Protein AF-A0A2N2JF03-F1 (afdb_monomer)

Sequence (139 aa):
ANGDCADGVCDSATKACVGCLGDTDCADGVCDSATKTCVGCLGDTDCADGVCDSATKTCVGCLGNGDCADGVCDAGTCVECRVGGDCASGVCDGNVCVAKPKEKSGCSGSGSGEAPIALSLLVVCLMLVRRRIAALHEG

Solvent-accessible surface area (backbone atoms only — not comparable to full-atom values): 8326 Å² total; per-residue (Å²): 104,46,88,75,29,95,63,50,31,50,39,81,89,80,74,41,65,34,45,22,90,42,42,89,61,30,93,62,50,30,39,41,79,88,78,24,33,57,32,44,23,90,41,41,87,59,26,96,62,50,31,40,38,80,90,79,26,34,58,28,45,19,92,40,43,86,59,26,96,61,50,32,46,52,98,38,33,59,28,48,17,90,41,44,82,61,31,96,60,45,36,46,54,95,42,34,61,37,73,66,75,92,67,86,84,84,79,92,79,78,89,73,85,83,88,82,73,80,63,54,63,59,53,53,51,52,54,54,53,53,58,57,58,62,73,69,72,82,119

Secondary structure (DSSP, 8-state):
-GGG-SSSEEETTTTEEES-SSGGG-SSSEEETTTTEEES-SSGGG-SSSEEETTTTEEES-SSGGG-SSSEEETTEEES-SSTTTSSSSEEETTEEEPPP---S------------TTHHHHHHHHHHHHHHHTTS--

Foldseek 3Di:
DQVVDPAAGQDPVVRDHANACWQVRDPAATAPNVRRHHANYCFQVRDPAATADNVRRHHFNYPFQVSDPEDTDDPRHHANYDAQVSDPAATDDPRHRDHDPPDDDDDPDPDDDDDDPVVVVVVVVVVVVVVVVVVVPPD

Mean predicted aligned error: 13.65 Å

Radius of gyration: 30.85 Å; Cα contacts (8 Å, |Δi|>4): 217; chains: 1; bounding box: 46×50×97 Å

pLDDT: mean 83.78, std 16.39, range [48.25, 98.06]

Structure (mmCIF, N/CA/C/O backbone):
data_AF-A0A2N2JF03-F1
#
_entry.id   AF-A0A2N2JF03-F1
#
loop_
_atom_site.group_PDB
_atom_site.id
_atom_site.type_symbol
_atom_site.label_atom_id
_atom_site.label_alt_id
_atom_site.label_comp_id
_atom_site.label_asym_id
_atom_site.label_entity_id
_atom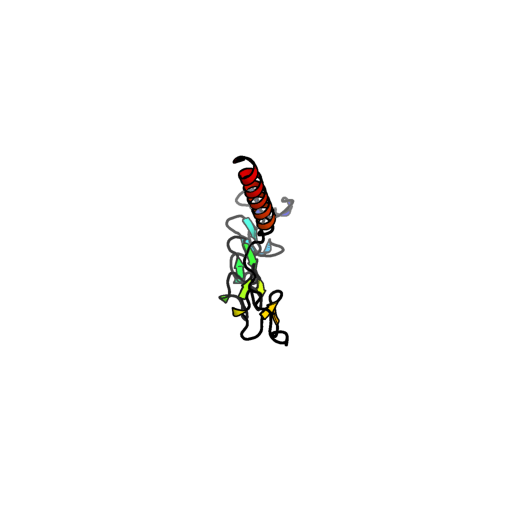_site.label_seq_id
_atom_site.pdbx_PDB_ins_code
_atom_site.Cartn_x
_atom_site.Cartn_y
_atom_site.Cartn_z
_atom_site.occupancy
_atom_site.B_iso_or_equiv
_atom_site.auth_seq_id
_atom_site.auth_comp_id
_atom_site.auth_asym_id
_atom_site.auth_atom_id
_atom_site.pdbx_PDB_model_num
ATOM 1 N N . ALA A 1 1 ? -19.851 -5.230 27.906 1.00 66.12 1 ALA A N 1
ATOM 2 C CA . ALA A 1 1 ? -18.705 -6.132 27.659 1.00 66.12 1 ALA A CA 1
ATOM 3 C C . ALA A 1 1 ? -18.413 -6.133 26.162 1.00 66.12 1 ALA A C 1
ATOM 5 O O . ALA A 1 1 ? -19.281 -5.722 25.406 1.00 66.12 1 ALA A O 1
ATOM 6 N N . ASN A 1 2 ? -17.234 -6.573 25.709 1.00 72.06 2 ASN A N 1
ATOM 7 C CA . ASN A 1 2 ? -16.903 -6.542 24.271 1.00 72.06 2 ASN A CA 1
ATOM 8 C C . ASN A 1 2 ? -17.899 -7.340 23.411 1.00 72.06 2 ASN A C 1
ATOM 10 O O . ASN A 1 2 ? -18.187 -6.933 22.298 1.00 72.06 2 ASN A O 1
ATOM 14 N N . GLY A 1 3 ? -18.504 -8.401 23.962 1.00 75.62 3 GLY A N 1
ATOM 15 C CA . GLY A 1 3 ? -19.538 -9.191 23.280 1.00 75.62 3 GLY A CA 1
ATOM 16 C C . GLY A 1 3 ? -20.872 -8.474 23.029 1.00 75.62 3 GLY A C 1
ATOM 17 O O . GLY A 1 3 ? -21.741 -9.057 22.391 1.00 75.62 3 GLY A O 1
ATOM 18 N N . ASP A 1 4 ? -21.042 -7.239 23.512 1.00 84.25 4 ASP A N 1
ATOM 19 C CA . ASP A 1 4 ? -22.218 -6.411 23.213 1.00 84.25 4 ASP A CA 1
ATOM 20 C C . ASP A 1 4 ? -22.027 -5.575 21.931 1.00 84.25 4 ASP A C 1
ATOM 22 O O . ASP A 1 4 ? -22.984 -4.989 21.424 1.00 84.25 4 ASP A O 1
ATOM 26 N N . CYS A 1 5 ? -20.800 -5.510 21.403 1.00 87.44 5 CYS A N 1
ATOM 27 C CA . CYS A 1 5 ? -20.481 -4.844 20.147 1.00 87.44 5 CYS A CA 1
ATOM 28 C C . 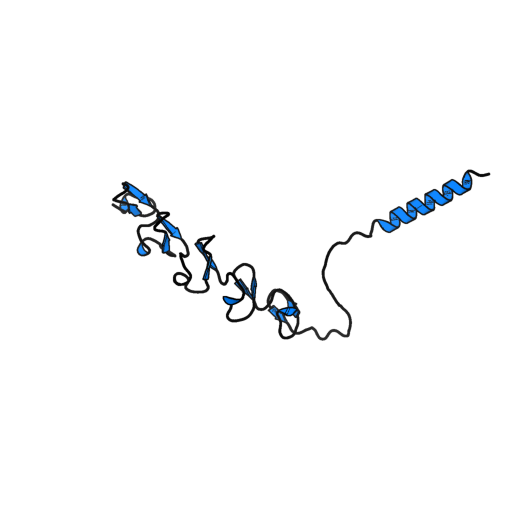CYS A 1 5 ? -20.522 -5.867 19.008 1.00 87.44 5 CYS A C 1
ATOM 30 O O . CYS A 1 5 ? -19.832 -6.881 19.066 1.00 87.44 5 CYS A O 1
ATOM 32 N N . ALA A 1 6 ? -21.341 -5.604 17.983 1.00 85.06 6 ALA A N 1
ATOM 33 C CA . ALA A 1 6 ? -21.423 -6.466 16.801 1.00 85.06 6 ALA A CA 1
ATOM 34 C C . ALA A 1 6 ? -20.090 -6.504 16.037 1.00 85.06 6 ALA A C 1
AT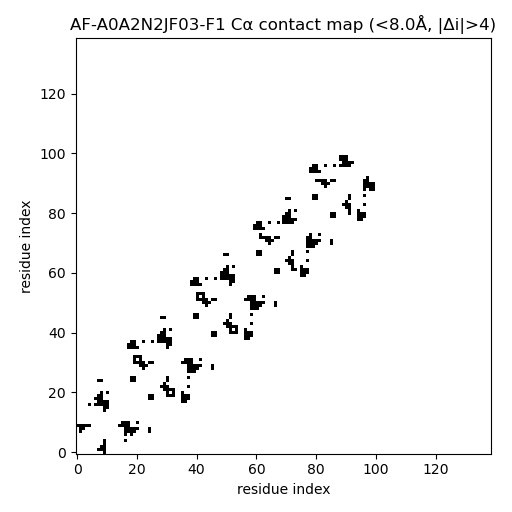OM 36 O O . ALA A 1 6 ? -19.680 -7.572 15.599 1.00 85.06 6 ALA A O 1
ATOM 37 N N . ASP A 1 7 ? -19.414 -5.352 15.972 1.00 82.31 7 ASP A N 1
ATOM 38 C CA . ASP A 1 7 ? -18.059 -5.183 15.458 1.00 82.31 7 ASP A CA 1
ATOM 39 C C . ASP A 1 7 ? -17.244 -4.329 16.446 1.00 82.31 7 ASP A C 1
ATOM 41 O O . ASP A 1 7 ? -17.755 -3.352 17.009 1.00 82.31 7 ASP A O 1
ATOM 45 N N . GLY A 1 8 ? -15.975 -4.693 16.649 1.00 88.00 8 GLY A N 1
ATOM 46 C CA . GLY A 1 8 ? -15.030 -3.947 17.483 1.00 88.00 8 GLY A CA 1
ATOM 47 C C . GLY A 1 8 ? -15.113 -4.232 18.989 1.00 88.00 8 GLY A C 1
ATOM 48 O O . GLY A 1 8 ? -15.439 -5.334 19.431 1.00 88.00 8 GLY A O 1
ATOM 49 N N . VAL A 1 9 ? -14.757 -3.226 19.790 1.00 93.69 9 VAL A N 1
ATOM 50 C CA . VAL A 1 9 ? -14.500 -3.331 21.233 1.00 93.69 9 VAL A CA 1
ATOM 51 C C . VAL A 1 9 ? -15.319 -2.304 22.010 1.00 93.69 9 VAL A C 1
ATOM 53 O O . VAL A 1 9 ? -15.529 -1.176 21.566 1.00 93.69 9 VAL A O 1
ATOM 56 N N . CYS A 1 10 ? -15.788 -2.687 23.201 1.00 94.69 10 CYS A N 1
ATOM 57 C CA . CYS A 1 10 ? -16.572 -1.806 24.061 1.00 94.69 10 CYS A CA 1
ATOM 58 C C . CYS A 1 10 ? -15.653 -0.876 24.867 1.00 94.69 10 CYS A C 1
ATOM 60 O O . CYS A 1 10 ? -14.993 -1.306 25.818 1.00 94.69 10 CYS A O 1
ATOM 62 N N . ASP A 1 11 ? -15.667 0.419 24.552 1.00 94.00 11 ASP A N 1
ATOM 63 C CA . ASP A 1 11 ? -15.032 1.443 25.375 1.00 94.00 11 ASP A CA 1
ATOM 64 C C . ASP A 1 11 ? -15.886 1.712 26.620 1.00 94.00 11 ASP A C 1
ATOM 66 O O . ASP A 1 11 ? -16.947 2.343 26.591 1.00 94.00 11 ASP A O 1
ATOM 70 N N . SER A 1 12 ? -15.402 1.234 27.763 1.00 90.69 12 SER A N 1
ATOM 71 C CA . SER A 1 12 ? -16.105 1.373 29.036 1.00 90.69 12 SER A CA 1
ATOM 72 C C . SER A 1 12 ? -16.144 2.807 29.573 1.00 90.69 12 SER A C 1
ATOM 74 O O . SER A 1 12 ? -17.003 3.083 30.420 1.00 90.69 12 SER A O 1
ATOM 76 N N . ALA A 1 13 ? -15.259 3.696 29.113 1.00 90.69 13 ALA A N 1
ATOM 77 C CA . ALA A 1 13 ? -15.214 5.096 29.527 1.00 90.69 13 ALA A CA 1
ATOM 78 C C . ALA A 1 13 ? -16.252 5.933 28.772 1.00 90.69 13 ALA A C 1
ATOM 80 O O . ALA A 1 13 ? -16.975 6.714 29.389 1.00 90.69 13 ALA A O 1
ATOM 81 N N . THR A 1 14 ? -16.368 5.729 27.459 1.00 91.31 14 THR A N 1
ATOM 82 C CA . THR A 1 14 ? -17.308 6.471 26.600 1.00 91.31 14 THR A CA 1
ATOM 83 C C . THR A 1 14 ? -18.654 5.768 26.415 1.00 91.31 14 THR A C 1
ATOM 85 O O . THR A 1 14 ? -19.606 6.391 25.949 1.00 91.31 14 THR A O 1
ATOM 88 N N . LYS A 1 15 ? -18.762 4.495 26.827 1.00 91.00 15 LYS A N 1
ATOM 89 C CA . LYS A 1 15 ? -19.937 3.625 26.626 1.00 91.00 15 LYS A CA 1
ATOM 90 C C . LYS A 1 15 ? -20.300 3.447 25.147 1.00 91.00 15 LYS A C 1
ATOM 92 O O . LYS A 1 15 ? -21.474 3.299 24.818 1.00 91.00 15 LYS A O 1
ATOM 97 N N . ALA A 1 16 ? -19.296 3.442 24.275 1.00 91.94 16 ALA A N 1
ATOM 98 C CA . ALA A 1 16 ? -19.451 3.268 22.836 1.00 91.94 16 ALA A CA 1
ATOM 99 C C . ALA A 1 16 ? -18.677 2.040 22.334 1.00 91.94 16 ALA A C 1
ATOM 101 O O . ALA A 1 16 ? -17.704 1.610 22.954 1.00 91.94 16 ALA A O 1
ATOM 102 N N . CYS A 1 17 ? -19.111 1.482 21.205 1.00 94.81 17 CYS A N 1
ATOM 103 C CA . CYS A 1 17 ? -18.330 0.497 20.462 1.00 94.81 17 CYS A CA 1
ATOM 104 C C . CYS A 1 17 ? -17.371 1.234 19.528 1.00 94.81 17 CYS A C 1
ATOM 106 O O . CYS A 1 17 ? -17.790 2.124 18.787 1.00 94.81 17 CYS A O 1
ATOM 108 N N . VAL A 1 18 ? -16.096 0.873 19.586 1.00 95.25 18 VAL A N 1
ATOM 109 C CA . VAL A 1 18 ? -15.024 1.453 18.773 1.00 95.25 18 VAL A CA 1
ATOM 110 C C . VAL A 1 18 ? -14.277 0.352 18.032 1.00 95.25 18 VAL A C 1
ATOM 112 O O . VAL A 1 18 ? -14.407 -0.817 18.383 1.00 95.25 18 VAL A O 1
ATOM 115 N N . GLY A 1 19 ? -13.481 0.703 17.023 1.00 94.31 19 GLY A N 1
ATOM 116 C CA . GLY A 1 19 ? -12.709 -0.287 16.269 1.00 94.31 19 GLY A CA 1
ATOM 117 C C . GLY A 1 19 ? -11.654 -0.983 17.128 1.00 94.31 19 GLY A C 1
ATOM 118 O O . GLY A 1 19 ? -11.480 -2.190 17.015 1.00 94.31 19 GLY A O 1
ATOM 119 N N . CYS A 1 20 ? -10.995 -0.237 18.016 1.00 96.94 20 CYS A N 1
ATOM 120 C CA . CYS A 1 20 ? -9.956 -0.760 18.899 1.00 96.94 20 CYS A CA 1
ATOM 121 C C . CYS A 1 20 ? -9.720 0.144 20.119 1.00 96.94 20 CYS A C 1
ATOM 123 O O . CYS A 1 20 ? -10.015 1.345 20.107 1.00 96.94 20 CYS A O 1
ATOM 125 N N . LEU A 1 21 ? -9.150 -0.436 21.174 1.00 95.81 21 LEU A N 1
ATOM 126 C CA . LEU A 1 21 ? -8.600 0.265 22.336 1.00 95.81 21 LEU A CA 1
ATOM 127 C C . LEU A 1 21 ? -7.086 0.058 22.478 1.00 95.81 21 LEU A C 1
ATOM 129 O O . LEU A 1 21 ? -6.430 0.890 23.109 1.00 95.81 21 LEU A O 1
ATOM 133 N N . GLY A 1 22 ? -6.544 -0.997 21.870 1.00 96.00 22 GLY A N 1
ATOM 134 C CA . GLY A 1 22 ? -5.118 -1.237 21.670 1.00 96.00 22 GLY A CA 1
ATOM 135 C C . GLY A 1 22 ? -4.862 -2.169 20.483 1.00 96.00 22 GLY A C 1
ATOM 136 O O . GLY A 1 22 ? -5.795 -2.720 19.904 1.00 96.00 22 GLY A O 1
ATOM 137 N N . ASP A 1 23 ? -3.592 -2.349 20.118 1.00 95.38 23 ASP A N 1
ATOM 138 C CA . ASP A 1 23 ? -3.197 -3.061 18.889 1.00 95.38 23 ASP A CA 1
ATOM 139 C C . ASP A 1 23 ? -3.673 -4.518 18.854 1.00 95.38 23 ASP A C 1
ATOM 141 O O . ASP A 1 23 ? -4.007 -5.039 17.799 1.00 95.38 23 ASP A O 1
ATOM 145 N N . THR A 1 24 ? -3.798 -5.166 20.016 1.00 94.50 24 THR A N 1
ATOM 146 C CA . THR A 1 24 ? -4.296 -6.547 20.128 1.00 94.50 24 THR A CA 1
ATOM 147 C C . THR A 1 24 ? -5.761 -6.714 19.725 1.00 94.50 24 THR A C 1
ATOM 149 O O . THR A 1 24 ? -6.218 -7.844 19.570 1.00 94.50 24 THR A O 1
ATOM 152 N N . ASP A 1 25 ? -6.509 -5.615 19.616 1.00 94.88 25 ASP A N 1
ATOM 153 C CA . ASP A 1 25 ? -7.896 -5.627 19.148 1.00 94.88 25 ASP A CA 1
ATOM 154 C C . ASP A 1 25 ? -7.980 -5.666 17.611 1.00 94.88 25 ASP A C 1
ATOM 156 O O . ASP A 1 25 ? -9.033 -5.978 17.056 1.00 94.88 25 ASP A O 1
ATOM 160 N N . CYS A 1 26 ? -6.880 -5.354 16.922 1.00 94.50 26 CYS A N 1
ATOM 161 C CA . CYS A 1 26 ? -6.795 -5.334 15.471 1.00 94.50 26 CYS A CA 1
ATOM 162 C C . CYS A 1 26 ? -6.342 -6.699 14.944 1.00 94.50 26 CYS A C 1
ATOM 164 O O . CYS A 1 26 ? -5.341 -7.252 15.394 1.00 94.50 26 CYS A O 1
ATOM 166 N N . ALA A 1 27 ? -7.082 -7.249 13.976 1.00 92.06 27 ALA A N 1
ATOM 167 C CA . ALA A 1 27 ? -6.682 -8.485 13.300 1.00 92.06 27 ALA A CA 1
ATOM 168 C C . ALA A 1 27 ? -5.400 -8.283 12.476 1.00 92.06 27 ALA A C 1
ATOM 170 O O . ALA A 1 27 ? -4.534 -9.152 12.476 1.00 92.06 27 ALA A O 1
ATOM 171 N N . ASP A 1 28 ? -5.293 -7.114 11.840 1.00 90.62 28 ASP A N 1
ATOM 172 C CA . ASP A 1 28 ? -4.135 -6.651 11.086 1.00 90.62 28 ASP A CA 1
ATOM 173 C C . ASP A 1 28 ? -3.851 -5.182 11.440 1.00 90.62 28 ASP A C 1
ATOM 175 O O . ASP A 1 28 ? -4.781 -4.393 11.647 1.00 90.62 28 ASP A O 1
ATOM 179 N N . GLY A 1 29 ? -2.568 -4.813 11.469 1.00 93.94 29 GLY A N 1
ATOM 180 C CA . GLY A 1 29 ? -2.120 -3.445 11.730 1.00 93.94 29 GLY A CA 1
ATOM 181 C C . GLY A 1 29 ? -2.114 -3.057 13.212 1.00 93.94 29 GLY A C 1
ATOM 182 O O . GLY A 1 29 ? -1.875 -3.887 14.088 1.00 93.94 29 GLY A O 1
ATOM 183 N N . VAL A 1 30 ? -2.341 -1.771 13.481 1.00 97.19 30 VAL A N 1
ATOM 184 C CA . VAL A 1 30 ? -2.225 -1.146 14.809 1.00 97.19 30 VAL A CA 1
ATOM 185 C C . VAL A 1 30 ? -3.430 -0.264 15.122 1.00 97.19 30 VAL A C 1
ATOM 187 O O . VAL A 1 30 ? -4.142 0.205 14.230 1.00 97.19 30 VAL A O 1
ATOM 190 N N . CYS A 1 31 ? -3.665 -0.017 16.406 1.00 97.75 31 CYS A N 1
ATOM 191 C CA . CYS A 1 31 ? -4.766 0.808 16.863 1.00 97.75 31 CYS A CA 1
ATOM 192 C C . CYS A 1 31 ? -4.384 2.291 16.897 1.00 97.75 31 CYS A C 1
ATOM 194 O O . CYS A 1 31 ? -3.592 2.737 17.732 1.00 97.75 31 CYS A O 1
ATOM 196 N N . ASP A 1 32 ? -5.029 3.104 16.062 1.00 97.25 32 ASP A N 1
ATOM 197 C CA . ASP A 1 32 ? -4.948 4.555 16.186 1.00 97.25 32 ASP A CA 1
ATOM 198 C C . ASP A 1 32 ? -5.750 5.011 17.408 1.00 97.25 32 ASP A C 1
ATOM 200 O O . ASP A 1 32 ? -6.975 5.133 17.388 1.00 97.25 32 ASP A O 1
ATOM 204 N N . SER A 1 33 ? -5.038 5.299 18.495 1.00 94.19 33 SER A N 1
ATOM 205 C CA . SER A 1 33 ? -5.645 5.729 19.756 1.00 94.19 33 SER A CA 1
ATOM 206 C C . SER A 1 33 ? -6.440 7.041 19.669 1.00 94.19 33 SER A C 1
ATOM 208 O O . SER A 1 33 ? -7.312 7.254 20.521 1.00 94.19 33 SER A O 1
ATOM 210 N N . ALA A 1 34 ? -6.170 7.896 18.674 1.00 94.19 34 ALA A N 1
ATOM 211 C CA . ALA A 1 34 ? -6.857 9.171 18.487 1.00 94.19 34 ALA A CA 1
ATOM 212 C C . ALA A 1 34 ? -8.207 8.988 17.787 1.00 94.19 34 ALA A C 1
ATOM 214 O O . ALA A 1 34 ? -9.188 9.626 18.168 1.00 94.19 34 ALA A O 1
ATOM 215 N N . THR A 1 35 ? -8.267 8.104 16.790 1.00 94.88 35 THR A N 1
ATOM 216 C CA . THR A 1 35 ? -9.496 7.825 16.025 1.00 94.88 35 THR A CA 1
ATOM 217 C C . THR A 1 35 ? -10.256 6.598 16.529 1.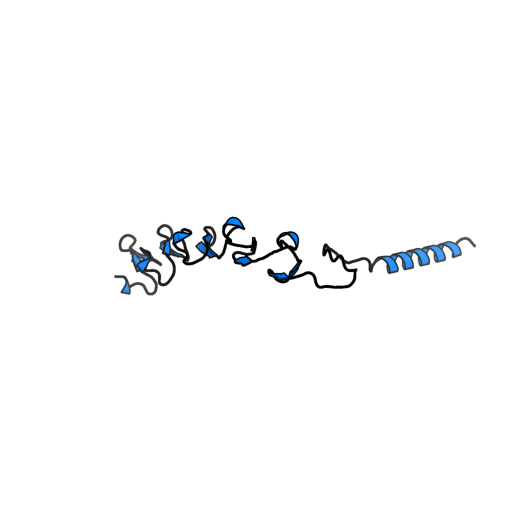00 94.88 35 THR A C 1
ATOM 219 O O . THR A 1 35 ? -11.423 6.424 16.184 1.00 94.88 35 THR A O 1
ATOM 222 N N . LYS A 1 36 ? -9.625 5.776 17.378 1.00 95.38 36 LYS A N 1
ATOM 223 C CA . LYS A 1 36 ? -10.125 4.488 17.884 1.00 95.38 36 LYS A CA 1
ATOM 224 C C . LYS A 1 36 ? -10.447 3.495 16.764 1.00 95.38 36 LYS A C 1
ATOM 226 O O . LYS A 1 36 ? -11.437 2.763 16.836 1.00 95.38 36 LYS A O 1
ATOM 231 N N . THR A 1 37 ? -9.616 3.484 15.723 1.00 95.56 37 THR A N 1
ATOM 232 C CA . THR A 1 37 ? -9.756 2.596 14.562 1.00 95.56 37 THR A CA 1
ATOM 233 C C . THR A 1 37 ? -8.462 1.845 14.278 1.00 95.56 37 THR A C 1
ATOM 235 O O . THR A 1 37 ? -7.374 2.352 14.546 1.00 95.56 37 THR A O 1
ATOM 238 N N . CYS A 1 38 ? -8.588 0.628 13.751 1.00 96.62 38 CYS A N 1
ATOM 239 C CA . CYS A 1 38 ? -7.445 -0.137 13.270 1.00 96.62 38 CYS A CA 1
ATOM 240 C C . CYS A 1 38 ? -6.981 0.427 11.930 1.00 96.62 38 CYS A C 1
ATOM 242 O O . CYS A 1 38 ? -7.785 0.604 11.013 1.00 96.62 38 CYS A O 1
ATOM 244 N N . VAL A 1 39 ? -5.687 0.693 11.828 1.00 97.44 39 VAL A N 1
ATOM 245 C CA . VAL A 1 39 ? -5.028 1.193 10.623 1.00 97.44 39 VAL A CA 1
ATOM 246 C C . VAL A 1 39 ? -3.831 0.312 10.288 1.00 97.44 39 VAL A C 1
ATOM 248 O O . VAL A 1 39 ? -3.349 -0.423 11.144 1.00 97.44 39 VAL A O 1
ATOM 251 N N . GLY A 1 40 ? -3.329 0.383 9.055 1.00 96.50 40 GLY A N 1
ATOM 252 C CA . GLY A 1 40 ? -2.193 -0.444 8.641 1.00 96.50 40 GLY A CA 1
ATOM 253 C C . GLY A 1 40 ? -0.909 -0.114 9.403 1.00 96.50 40 GLY A C 1
ATOM 254 O O . GLY A 1 40 ? -0.155 -1.019 9.737 1.00 96.50 40 GLY A O 1
ATOM 255 N N . CYS A 1 41 ? -0.679 1.167 9.699 1.00 98.06 41 CYS A N 1
ATOM 256 C CA . CYS A 1 41 ? 0.492 1.638 10.434 1.00 98.06 41 CYS A CA 1
ATOM 257 C C . CYS A 1 41 ? 0.277 3.041 11.021 1.00 98.06 41 CYS A C 1
ATOM 259 O O . CYS A 1 41 ? -0.534 3.837 10.530 1.00 98.06 41 CYS A O 1
ATOM 261 N N . LEU A 1 42 ? 1.048 3.370 12.055 1.00 97.38 42 LEU A N 1
ATOM 262 C CA . LEU A 1 42 ? 1.205 4.717 12.607 1.00 97.38 42 LEU A CA 1
ATOM 263 C C . LEU A 1 42 ? 2.641 5.237 12.457 1.00 97.38 42 LEU A C 1
ATOM 265 O O . LEU A 1 42 ? 2.837 6.456 12.458 1.00 97.38 42 LEU A O 1
ATOM 269 N N . GLY A 1 43 ? 3.609 4.339 12.278 1.00 96.94 43 GLY A N 1
ATOM 270 C CA . GLY A 1 43 ? 4.983 4.624 11.885 1.00 96.94 43 GLY A CA 1
ATOM 271 C C . GLY A 1 43 ? 5.636 3.435 11.176 1.00 96.94 43 GLY A C 1
ATOM 272 O O . GLY A 1 43 ? 5.067 2.350 11.095 1.00 96.94 43 GLY A O 1
ATOM 273 N N . ASP A 1 44 ? 6.846 3.644 10.656 1.00 96.31 44 ASP A N 1
ATOM 274 C CA . ASP A 1 44 ? 7.539 2.658 9.808 1.00 96.31 44 ASP A CA 1
ATOM 275 C C . ASP A 1 44 ? 7.805 1.328 10.526 1.00 96.31 44 ASP A C 1
ATOM 277 O O . ASP A 1 44 ? 7.820 0.277 9.899 1.00 96.31 44 ASP A O 1
ATOM 281 N N . THR A 1 45 ? 7.958 1.353 11.853 1.00 95.69 45 THR A N 1
ATOM 282 C CA . THR A 1 45 ? 8.174 0.148 12.672 1.00 95.69 45 THR A CA 1
ATOM 283 C C . THR A 1 45 ? 6.977 -0.795 12.716 1.00 95.69 45 THR A C 1
ATOM 285 O O . THR A 1 45 ? 7.138 -1.945 13.115 1.00 95.69 45 THR A O 1
ATOM 288 N N . ASP A 1 46 ? 5.790 -0.313 12.347 1.00 96.25 46 ASP A N 1
ATOM 289 C CA . ASP A 1 46 ? 4.576 -1.128 12.286 1.00 96.25 46 ASP A CA 1
ATOM 290 C C . ASP A 1 46 ? 4.515 -1.939 10.981 1.00 96.25 46 ASP A C 1
ATOM 292 O O . ASP A 1 46 ? 3.755 -2.901 10.873 1.00 96.25 46 ASP A O 1
ATOM 296 N N . CYS A 1 47 ? 5.328 -1.569 9.988 1.00 95.75 47 CYS A N 1
ATOM 297 C CA . CYS A 1 47 ? 5.408 -2.242 8.704 1.00 95.75 47 CYS A CA 1
ATOM 298 C C . CYS A 1 47 ? 6.463 -3.350 8.748 1.00 95.75 47 CYS A C 1
ATOM 300 O O . CYS A 1 47 ? 7.625 -3.112 9.066 1.00 95.75 47 CYS A O 1
ATOM 302 N N . ALA A 1 48 ? 6.061 -4.576 8.397 1.00 92.56 48 ALA A N 1
ATOM 303 C CA . ALA A 1 48 ? 6.996 -5.697 8.280 1.00 92.56 48 ALA A CA 1
ATOM 304 C C . ALA A 1 48 ? 8.031 -5.456 7.169 1.00 92.56 48 ALA A C 1
ATOM 306 O O . ALA A 1 48 ? 9.206 -5.763 7.349 1.00 92.56 48 ALA A O 1
ATOM 307 N N . ASP A 1 49 ? 7.577 -4.864 6.062 1.00 90.19 49 ASP A N 1
ATOM 308 C CA . ASP A 1 49 ? 8.388 -4.428 4.933 1.00 90.19 49 ASP A CA 1
ATOM 309 C C . ASP A 1 49 ? 7.946 -3.019 4.506 1.00 90.19 49 ASP A C 1
ATOM 311 O O . ASP A 1 49 ? 6.750 -2.710 4.495 1.00 90.19 49 ASP A O 1
ATOM 315 N N . GLY A 1 50 ? 8.909 -2.182 4.115 1.00 93.88 50 GLY A N 1
ATOM 316 C CA . GLY A 1 50 ? 8.656 -0.831 3.611 1.00 93.88 50 GLY A CA 1
ATOM 317 C C . GLY A 1 50 ? 8.520 0.235 4.702 1.00 93.88 50 GLY A C 1
ATOM 318 O O . GLY A 1 50 ? 9.182 0.173 5.736 1.00 93.88 50 GLY A O 1
ATOM 319 N N . VAL A 1 51 ? 7.697 1.248 4.430 1.00 97.25 51 VAL A N 1
ATOM 320 C CA . VAL A 1 51 ? 7.509 2.451 5.256 1.00 97.25 51 VAL A CA 1
ATOM 321 C C . VAL A 1 51 ? 6.028 2.785 5.408 1.00 97.25 51 VAL A C 1
ATOM 323 O O . VAL A 1 51 ? 5.190 2.397 4.589 1.00 97.25 51 VAL A O 1
ATOM 326 N N . CYS A 1 52 ? 5.693 3.527 6.458 1.00 98.06 52 CYS A N 1
ATOM 327 C CA . CYS A 1 52 ? 4.328 3.932 6.732 1.00 98.06 52 CYS A CA 1
ATOM 328 C C . CYS A 1 52 ? 3.980 5.236 6.014 1.00 98.06 52 CYS A C 1
ATOM 330 O O . CYS A 1 52 ? 4.496 6.310 6.335 1.00 98.06 52 CYS A O 1
ATOM 332 N N . ASP A 1 53 ? 3.016 5.184 5.096 1.00 97.75 53 ASP A N 1
ATOM 333 C CA . ASP A 1 53 ? 2.410 6.397 4.562 1.00 97.75 53 ASP A CA 1
ATOM 334 C C . ASP A 1 53 ? 1.480 7.015 5.611 1.00 97.75 53 ASP A C 1
ATOM 336 O O . ASP A 1 53 ? 0.343 6.589 5.813 1.00 97.75 53 ASP A O 1
ATOM 340 N N . SER A 1 54 ? 1.953 8.071 6.269 1.00 95.19 54 SER A N 1
ATOM 341 C CA . SER A 1 54 ? 1.190 8.779 7.302 1.00 95.19 54 SER A CA 1
ATOM 342 C C . SER A 1 54 ? -0.137 9.389 6.823 1.00 95.19 54 SER A C 1
ATOM 344 O O . SER A 1 54 ? -1.022 9.606 7.657 1.00 95.19 54 SER A O 1
ATOM 346 N N . ALA A 1 55 ? -0.290 9.665 5.521 1.00 95.31 55 ALA A N 1
ATOM 347 C CA . ALA A 1 55 ? -1.497 10.261 4.957 1.00 95.31 55 ALA A CA 1
ATOM 348 C C . ALA A 1 55 ? -2.595 9.215 4.742 1.00 95.31 55 ALA A C 1
ATOM 350 O O . ALA A 1 55 ? -3.764 9.484 5.018 1.00 95.31 55 ALA A O 1
ATOM 351 N N . THR A 1 56 ? -2.220 8.024 4.273 1.00 96.12 56 THR A N 1
ATOM 352 C CA . THR A 1 56 ? -3.159 6.918 4.022 1.00 96.12 56 THR A CA 1
ATOM 353 C C . THR A 1 56 ? -3.243 5.924 5.180 1.00 96.12 56 THR A C 1
ATOM 355 O O . THR A 1 56 ? -4.190 5.144 5.232 1.00 96.12 56 THR A O 1
ATOM 358 N N . LYS A 1 57 ? -2.296 5.979 6.126 1.00 96.81 57 LYS A N 1
ATOM 359 C CA . LYS A 1 57 ? -2.129 5.044 7.251 1.00 96.81 57 LYS A CA 1
ATOM 360 C C . LYS A 1 57 ? -1.947 3.596 6.794 1.00 96.81 57 LYS A C 1
ATOM 362 O O . LYS A 1 57 ? -2.483 2.666 7.401 1.00 96.81 57 LYS A O 1
ATOM 367 N N . THR A 1 58 ? -1.206 3.414 5.702 1.00 96.62 58 THR A N 1
ATOM 368 C CA . THR A 1 58 ? -0.916 2.104 5.111 1.00 96.62 58 THR A CA 1
ATOM 369 C C . THR A 1 58 ? 0.578 1.908 4.897 1.00 96.62 58 THR A C 1
ATOM 371 O O . THR A 1 58 ? 1.312 2.867 4.660 1.00 96.62 58 THR A O 1
ATOM 374 N N . CYS A 1 59 ? 1.025 0.657 4.990 1.00 97.19 59 CYS A N 1
ATOM 375 C CA . CYS A 1 59 ? 2.393 0.289 4.655 1.00 97.19 59 CYS A CA 1
ATOM 376 C C . CYS A 1 59 ? 2.561 0.241 3.138 1.00 97.19 59 CYS A C 1
ATOM 378 O O . CYS A 1 59 ? 1.803 -0.437 2.442 1.00 97.19 59 CYS A O 1
ATOM 380 N N . VAL A 1 60 ? 3.569 0.947 2.641 1.00 97.50 60 VAL A N 1
ATOM 381 C CA . VAL A 1 60 ? 3.964 0.977 1.231 1.00 97.50 60 VAL A CA 1
ATOM 382 C C . VAL A 1 60 ? 5.435 0.598 1.115 1.00 97.50 60 VAL A C 1
ATOM 384 O O . VAL A 1 60 ? 6.189 0.723 2.074 1.00 97.50 60 VAL A O 1
ATOM 387 N N . GLY A 1 61 ? 5.877 0.154 -0.060 1.00 96.31 61 GLY A N 1
ATOM 388 C CA . GLY A 1 61 ? 7.277 -0.220 -0.267 1.00 96.31 61 GLY A CA 1
ATOM 389 C C . GLY A 1 61 ? 8.247 0.960 -0.144 1.00 96.31 61 GLY A C 1
ATOM 390 O O . GLY A 1 61 ? 9.390 0.761 0.250 1.00 96.31 61 GLY A O 1
ATOM 391 N N . CYS A 1 62 ? 7.802 2.176 -0.470 1.00 97.69 62 CYS A N 1
ATOM 392 C CA . CYS A 1 62 ? 8.599 3.400 -0.386 1.00 97.69 62 CYS A CA 1
ATOM 393 C C . CYS A 1 62 ? 7.718 4.657 -0.451 1.00 97.69 62 CYS A C 1
ATOM 395 O O . CYS A 1 62 ? 6.624 4.630 -1.013 1.00 97.69 62 CYS A O 1
ATOM 397 N N . LEU A 1 63 ? 8.222 5.782 0.053 1.00 97.31 63 LEU A N 1
ATOM 398 C CA . LEU A 1 63 ? 7.666 7.127 -0.151 1.00 97.31 63 LEU A CA 1
ATOM 399 C C . LEU A 1 63 ? 8.610 8.013 -0.976 1.00 97.31 63 LEU A C 1
ATOM 401 O O . LEU A 1 63 ? 8.186 8.995 -1.589 1.00 97.31 63 LEU A O 1
ATOM 405 N N . GLY A 1 64 ? 9.886 7.646 -1.036 1.00 96.56 64 GLY A N 1
ATOM 406 C CA . GLY A 1 64 ? 10.888 8.231 -1.906 1.00 96.56 64 GLY A CA 1
ATOM 407 C C . GLY A 1 64 ? 12.022 7.256 -2.207 1.00 96.56 64 GLY A C 1
ATOM 408 O O . GLY A 1 64 ? 12.112 6.165 -1.654 1.00 96.56 64 GLY A O 1
ATOM 409 N N . ASN A 1 65 ? 12.923 7.659 -3.104 1.00 95.31 65 ASN A N 1
ATOM 410 C CA . ASN A 1 65 ? 14.007 6.785 -3.569 1.00 95.31 65 ASN A CA 1
ATOM 411 C C . ASN A 1 65 ? 14.953 6.335 -2.443 1.00 95.31 65 ASN A C 1
ATOM 413 O O . ASN A 1 65 ? 15.591 5.303 -2.581 1.00 95.31 65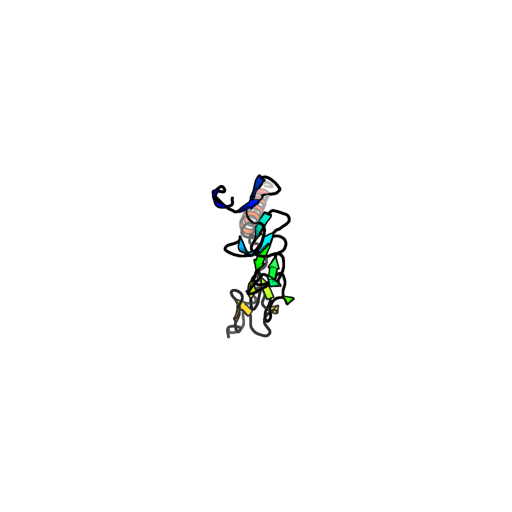 ASN A O 1
ATOM 417 N N . GLY A 1 66 ? 15.058 7.103 -1.352 1.00 94.69 66 GLY A N 1
ATOM 418 C CA . GLY A 1 66 ? 15.903 6.750 -0.207 1.00 94.69 66 GLY A CA 1
ATOM 419 C C . GLY A 1 66 ? 15.393 5.559 0.606 1.00 94.69 66 GLY A C 1
ATOM 420 O O . GLY A 1 66 ? 16.176 4.971 1.344 1.00 94.69 66 GLY A O 1
ATOM 421 N N . ASP A 1 67 ? 14.120 5.194 0.449 1.00 95.81 67 ASP A N 1
ATOM 422 C CA . ASP A 1 67 ? 13.524 4.035 1.122 1.00 95.81 67 ASP A CA 1
ATOM 423 C C . ASP A 1 67 ? 13.837 2.729 0.373 1.00 95.81 67 ASP A C 1
ATOM 425 O O . ASP A 1 67 ? 13.713 1.636 0.921 1.00 95.81 67 ASP A O 1
ATOM 429 N N . CYS A 1 68 ? 14.269 2.835 -0.886 1.00 95.56 68 CYS A N 1
ATOM 430 C CA . CYS A 1 68 ? 14.641 1.699 -1.710 1.00 95.56 68 CYS A CA 1
ATOM 431 C C . CYS A 1 68 ? 16.120 1.364 -1.520 1.00 95.56 68 CYS A C 1
ATOM 433 O O . CYS A 1 68 ? 16.988 2.208 -1.740 1.00 95.56 68 CYS A O 1
ATOM 435 N N . ALA A 1 69 ? 16.412 0.112 -1.155 1.00 92.00 69 ALA A N 1
ATOM 436 C CA . ALA A 1 69 ? 17.790 -0.377 -1.074 1.00 92.00 69 ALA A CA 1
ATOM 437 C C . ALA A 1 69 ? 18.511 -0.264 -2.429 1.00 92.00 69 ALA A C 1
ATOM 439 O O . ALA A 1 69 ? 19.673 0.132 -2.475 1.00 92.00 69 ALA A O 1
ATOM 440 N N . ASP A 1 70 ? 17.782 -0.549 -3.511 1.00 89.50 70 ASP A N 1
ATOM 441 C CA . ASP A 1 70 ? 18.207 -0.376 -4.895 1.00 89.50 70 ASP A CA 1
ATOM 442 C C . ASP A 1 70 ? 17.057 0.217 -5.724 1.00 89.50 70 ASP A C 1
ATOM 444 O O . ASP A 1 70 ? 15.882 -0.076 -5.484 1.00 89.50 70 ASP A O 1
ATOM 448 N N . GLY A 1 71 ? 17.401 1.029 -6.727 1.00 93.19 71 GLY A N 1
ATOM 449 C CA . GLY A 1 71 ? 16.444 1.597 -7.677 1.00 93.19 71 GLY A CA 1
ATOM 450 C C . GLY A 1 71 ? 15.806 2.921 -7.240 1.00 93.19 71 GLY A C 1
ATOM 451 O O . GLY A 1 71 ? 16.429 3.761 -6.590 1.00 93.19 71 GLY A O 1
ATOM 452 N N . VAL A 1 72 ? 14.566 3.140 -7.676 1.00 96.12 72 VAL A N 1
ATOM 453 C CA . VAL A 1 72 ? 13.778 4.357 -7.464 1.00 96.12 72 VAL A CA 1
ATOM 454 C C . VAL A 1 72 ? 12.381 4.011 -6.963 1.00 96.12 72 VAL A C 1
ATOM 456 O O . VAL A 1 72 ? 11.837 2.951 -7.266 1.00 96.12 72 VAL A O 1
ATOM 459 N N . CYS A 1 73 ? 11.779 4.925 -6.210 1.00 97.19 73 CYS A N 1
ATOM 460 C CA . CYS A 1 73 ? 10.408 4.767 -5.763 1.00 97.19 73 CYS A CA 1
ATOM 461 C C . CYS A 1 73 ? 9.439 5.209 -6.862 1.00 97.19 73 CYS A C 1
ATOM 463 O O . CYS A 1 73 ? 9.490 6.355 -7.322 1.00 97.19 73 CYS A O 1
ATOM 465 N N . ASP A 1 74 ? 8.533 4.318 -7.253 1.00 96.50 74 ASP A N 1
ATOM 466 C CA . ASP A 1 74 ? 7.467 4.595 -8.209 1.00 96.50 74 ASP A CA 1
ATOM 467 C C . ASP A 1 74 ? 6.128 4.111 -7.647 1.00 96.50 74 ASP A C 1
ATOM 469 O O . ASP A 1 74 ? 5.947 2.936 -7.337 1.00 96.50 74 ASP A O 1
ATOM 473 N N . ALA A 1 75 ? 5.196 5.049 -7.464 1.00 94.50 75 ALA A N 1
ATOM 474 C CA . ALA A 1 75 ? 3.844 4.785 -6.964 1.00 94.50 75 ALA A CA 1
ATOM 475 C C . ALA A 1 75 ? 3.780 3.889 -5.702 1.00 94.50 75 ALA A C 1
ATOM 477 O O . ALA A 1 75 ? 2.910 3.028 -5.586 1.00 94.50 75 ALA A O 1
ATOM 478 N N . GLY A 1 76 ? 4.696 4.091 -4.749 1.00 95.38 76 GLY A N 1
ATOM 479 C CA . GLY A 1 76 ? 4.723 3.341 -3.490 1.00 95.38 76 GLY A CA 1
ATOM 480 C C . GLY A 1 76 ? 5.439 1.991 -3.561 1.00 95.38 76 GLY A C 1
ATOM 481 O O . GLY A 1 76 ? 5.387 1.230 -2.599 1.00 95.38 76 GLY A O 1
ATOM 482 N N . THR A 1 77 ? 6.094 1.671 -4.680 1.00 95.56 77 THR A N 1
ATOM 483 C CA . THR A 1 77 ? 6.876 0.441 -4.859 1.00 95.56 77 THR A CA 1
ATOM 484 C C . THR A 1 77 ? 8.289 0.767 -5.336 1.00 95.56 77 THR A C 1
ATOM 486 O O . THR A 1 77 ? 8.486 1.643 -6.178 1.00 95.56 77 THR A O 1
ATOM 489 N N . CYS A 1 78 ? 9.282 0.048 -4.815 1.00 96.50 78 CYS A N 1
ATOM 490 C CA . CYS A 1 78 ? 10.651 0.148 -5.305 1.00 96.50 78 CYS A CA 1
ATOM 491 C C . CYS A 1 78 ? 10.796 -0.584 -6.634 1.00 96.50 78 CYS A C 1
ATOM 493 O O . CYS A 1 78 ? 10.472 -1.767 -6.746 1.00 96.50 78 CYS A O 1
ATOM 495 N N . VAL A 1 79 ? 11.297 0.129 -7.633 1.00 96.31 79 VAL A N 1
ATOM 496 C CA . VAL A 1 79 ? 11.524 -0.382 -8.982 1.00 96.31 79 VAL A CA 1
ATOM 497 C C . VAL A 1 79 ? 12.924 -0.037 -9.456 1.00 96.31 79 VAL A C 1
ATOM 499 O O . VAL A 1 79 ? 13.521 0.912 -8.963 1.00 96.31 79 VAL A O 1
ATOM 502 N N . GLU A 1 80 ? 13.470 -0.762 -10.431 1.00 95.81 80 GLU A N 1
ATOM 503 C CA . GLU A 1 80 ? 14.848 -0.502 -10.867 1.00 95.81 80 GLU A CA 1
ATOM 504 C C . GLU A 1 80 ? 14.994 0.863 -11.549 1.00 95.81 80 GLU A C 1
ATOM 506 O O . GLU A 1 80 ? 16.014 1.532 -11.398 1.00 95.81 80 GLU A O 1
ATOM 511 N N . CYS A 1 81 ? 13.977 1.284 -12.303 1.00 96.44 81 CYS A N 1
ATOM 512 C CA . CYS A 1 81 ? 13.998 2.534 -13.050 1.00 96.44 81 CYS A CA 1
ATOM 513 C C . CYS A 1 81 ? 12.593 3.066 -13.331 1.00 96.44 81 CYS A C 1
ATOM 515 O O . CYS A 1 81 ? 11.619 2.319 -13.388 1.00 96.44 81 CYS A O 1
ATOM 517 N N . ARG A 1 82 ? 12.509 4.368 -13.603 1.00 95.50 82 ARG A N 1
ATOM 518 C CA . ARG A 1 82 ? 11.346 5.029 -14.214 1.00 95.50 82 ARG A CA 1
ATOM 519 C C . ARG A 1 82 ? 11.704 5.639 -15.564 1.00 95.50 82 ARG A C 1
ATOM 521 O O . ARG A 1 82 ? 10.869 5.761 -16.457 1.00 95.50 82 ARG A O 1
ATOM 528 N N . VAL A 1 83 ? 12.959 6.044 -15.718 1.00 92.19 83 VAL A N 1
ATOM 529 C CA . VAL A 1 83 ? 13.515 6.608 -16.943 1.00 92.19 83 VAL A CA 1
ATOM 530 C C . VAL A 1 83 ? 14.866 5.975 -17.251 1.00 92.19 83 VAL A C 1
ATOM 532 O O . VAL A 1 83 ? 15.538 5.421 -16.388 1.00 92.19 83 VAL A O 1
ATOM 535 N N . GLY A 1 84 ? 15.318 6.089 -18.502 1.00 88.44 84 GLY A N 1
ATOM 536 C CA . GLY A 1 84 ? 16.595 5.498 -18.919 1.00 88.44 84 GLY A CA 1
ATOM 537 C C . GLY A 1 84 ? 17.830 6.044 -18.185 1.00 88.44 84 GLY A C 1
ATOM 538 O O . GLY A 1 84 ? 18.869 5.399 -18.225 1.00 88.44 84 GLY A O 1
ATOM 539 N N . GLY A 1 85 ? 17.726 7.209 -17.533 1.00 90.00 85 GLY A N 1
ATOM 540 C CA . GLY A 1 85 ? 18.803 7.787 -16.722 1.00 90.00 85 GLY A CA 1
ATOM 541 C C . GLY A 1 85 ? 19.004 7.112 -15.364 1.00 90.00 85 GLY A C 1
ATOM 542 O O . GLY A 1 85 ? 20.075 7.266 -14.786 1.00 90.00 85 GLY A O 1
ATOM 543 N N . ASP A 1 86 ? 18.017 6.352 -14.885 1.00 93.38 86 ASP A N 1
ATOM 544 C CA . ASP A 1 86 ? 18.119 5.614 -13.620 1.00 93.38 86 ASP A CA 1
ATOM 545 C C . ASP A 1 86 ? 18.993 4.357 -13.787 1.00 93.38 86 ASP A C 1
ATOM 547 O O . ASP A 1 86 ? 19.631 3.886 -12.849 1.00 93.38 86 ASP A O 1
ATOM 551 N N . CYS A 1 87 ? 19.085 3.839 -15.014 1.00 93.31 87 CYS A N 1
ATOM 552 C CA . CYS A 1 87 ? 19.887 2.671 -15.336 1.00 93.31 87 CYS A CA 1
ATOM 553 C C . CYS A 1 87 ? 21.360 3.041 -15.543 1.00 93.31 87 CYS A C 1
ATOM 555 O O . CYS A 1 87 ? 21.702 3.786 -16.465 1.00 93.31 87 CYS A O 1
ATOM 557 N N . ALA A 1 88 ? 22.263 2.415 -14.778 1.00 91.56 88 ALA A N 1
ATOM 558 C CA . ALA A 1 88 ? 23.712 2.548 -14.984 1.00 91.56 88 ALA A CA 1
ATOM 559 C C . ALA A 1 88 ? 24.140 2.167 -16.419 1.00 91.56 88 ALA A C 1
ATOM 561 O O . ALA A 1 88 ? 25.093 2.715 -16.975 1.00 91.56 88 ALA A O 1
ATOM 562 N N . SER A 1 89 ? 23.413 1.234 -17.041 1.00 89.56 89 SER A N 1
ATOM 563 C CA . SER A 1 89 ? 23.499 0.925 -18.467 1.00 89.56 89 SER A CA 1
ATOM 564 C C . SER A 1 89 ? 22.154 0.399 -18.973 1.00 89.56 89 SER A C 1
ATOM 566 O O . SER A 1 89 ? 21.414 -0.203 -18.204 1.00 89.56 89 SER A O 1
ATOM 568 N N . GLY A 1 90 ? 21.845 0.593 -20.259 1.00 90.62 90 GLY A N 1
ATOM 569 C CA . GLY A 1 90 ? 20.594 0.101 -20.848 1.00 90.62 90 GLY A CA 1
ATOM 570 C C . GLY A 1 90 ? 19.554 1.184 -21.140 1.00 90.62 90 GLY A C 1
ATOM 571 O O . GLY A 1 90 ? 19.910 2.336 -21.413 1.00 90.62 90 GLY A O 1
ATOM 572 N N . VAL A 1 91 ? 18.289 0.767 -21.160 1.00 92.25 91 VAL A N 1
ATOM 573 C CA . VAL A 1 91 ? 17.075 1.598 -21.165 1.00 92.25 91 VAL A CA 1
ATOM 574 C C . VAL A 1 91 ? 16.108 1.055 -20.118 1.00 92.25 91 VAL A C 1
ATOM 576 O O . VAL A 1 91 ? 16.168 -0.124 -19.779 1.00 92.25 91 VAL A O 1
ATOM 579 N N . CYS A 1 92 ? 15.221 1.913 -19.626 1.00 94.56 92 CYS A N 1
ATOM 580 C CA . CYS A 1 92 ? 14.141 1.474 -18.758 1.00 94.56 92 CYS A CA 1
ATOM 581 C C . CYS A 1 92 ? 12.996 0.916 -19.607 1.00 94.56 92 CYS A C 1
ATOM 583 O O . CYS A 1 92 ? 12.478 1.636 -20.463 1.00 94.56 92 CYS A O 1
ATOM 585 N N . ASP A 1 93 ? 12.619 -0.338 -19.374 1.00 94.56 93 ASP A N 1
ATOM 586 C CA . ASP A 1 93 ? 11.473 -0.998 -19.997 1.00 94.56 93 ASP A CA 1
ATOM 587 C C . ASP A 1 93 ? 10.620 -1.635 -18.901 1.00 94.56 93 ASP A C 1
ATOM 589 O O . ASP A 1 93 ? 11.092 -2.501 -18.168 1.00 94.56 93 ASP A O 1
ATOM 593 N N . GLY A 1 94 ? 9.384 -1.158 -18.739 1.00 92.25 94 GLY A N 1
ATOM 594 C CA . GLY A 1 94 ? 8.457 -1.698 -17.741 1.00 92.25 94 GLY A CA 1
ATOM 595 C C . GLY A 1 94 ? 9.035 -1.758 -16.325 1.00 92.25 94 GLY A C 1
ATOM 596 O O . GLY A 1 94 ? 8.903 -2.783 -15.664 1.00 92.25 94 GLY A O 1
ATOM 597 N N . ASN A 1 95 ? 9.688 -0.677 -15.884 1.00 95.38 95 ASN A N 1
ATOM 598 C CA . ASN A 1 95 ? 10.271 -0.522 -14.547 1.00 95.38 95 ASN A CA 1
ATOM 599 C C . ASN A 1 95 ? 11.515 -1.399 -14.269 1.00 95.38 95 ASN A C 1
ATOM 601 O O . ASN A 1 95 ? 11.978 -1.483 -13.129 1.00 95.38 95 ASN A O 1
ATOM 605 N N . VAL A 1 96 ? 12.080 -2.005 -15.320 1.00 94.38 96 VAL A N 1
ATOM 606 C CA . VAL A 1 96 ? 13.287 -2.841 -15.288 1.00 94.38 96 VAL A CA 1
ATOM 607 C C . VAL A 1 96 ? 14.354 -2.264 -16.219 1.00 94.38 96 VAL A C 1
ATOM 609 O O . VAL A 1 96 ? 14.065 -1.813 -17.333 1.00 94.38 96 VAL A O 1
ATOM 612 N N . CYS A 1 97 ? 15.613 -2.290 -15.788 1.00 94.75 97 CYS A N 1
ATOM 613 C CA . CYS A 1 97 ? 16.738 -1.864 -16.609 1.00 94.75 97 CYS A CA 1
ATOM 614 C C . CYS A 1 97 ? 17.152 -2.978 -17.572 1.00 94.75 97 CYS A C 1
ATOM 616 O O . CYS A 1 97 ? 17.830 -3.938 -17.207 1.00 94.75 97 CYS A O 1
ATOM 618 N N . VAL A 1 98 ? 16.798 -2.826 -18.846 1.00 94.12 98 VAL A N 1
ATOM 619 C CA . VAL A 1 98 ? 17.143 -3.795 -19.890 1.00 94.12 98 VAL A CA 1
ATOM 620 C C . VAL A 1 98 ? 18.309 -3.306 -20.739 1.00 94.12 98 VAL A C 1
ATOM 622 O O . VAL A 1 98 ? 18.467 -2.114 -21.020 1.00 94.12 98 VAL A O 1
ATOM 625 N N . ALA A 1 99 ? 19.155 -4.237 -21.185 1.00 91.75 99 ALA A N 1
ATOM 626 C CA . ALA A 1 99 ? 20.244 -3.909 -22.095 1.00 91.75 99 ALA A CA 1
ATOM 627 C C . ALA A 1 99 ? 19.692 -3.245 -23.365 1.00 91.75 99 ALA A C 1
ATOM 629 O O . ALA A 1 99 ? 18.666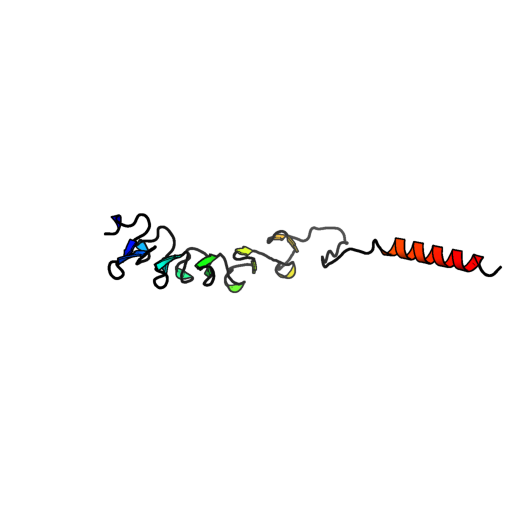 -3.664 -23.901 1.00 91.75 99 ALA A O 1
ATOM 630 N N . LYS A 1 100 ? 20.406 -2.240 -23.890 1.00 80.50 100 LYS A N 1
ATOM 631 C CA . LYS A 1 100 ? 20.044 -1.651 -25.184 1.00 80.50 100 LYS A CA 1
ATOM 632 C C . LYS A 1 100 ? 20.031 -2.773 -26.227 1.00 80.50 100 LYS A C 1
ATOM 634 O O . LYS A 1 100 ? 21.072 -3.428 -26.381 1.00 80.50 100 LYS A O 1
ATOM 639 N N . PRO A 1 101 ? 18.910 -3.017 -26.933 1.00 72.56 101 PRO A N 1
ATOM 640 C CA . PRO A 1 101 ? 18.920 -3.983 -28.016 1.00 72.56 101 PRO A CA 1
ATOM 641 C C . PRO A 1 101 ? 20.022 -3.571 -28.993 1.00 72.56 101 PRO A C 1
ATOM 643 O O . PRO A 1 101 ? 20.216 -2.384 -29.268 1.00 72.56 101 PRO A O 1
ATOM 646 N N . LYS A 1 102 ? 20.799 -4.547 -29.475 1.00 65.06 102 LYS A N 1
ATOM 647 C CA . LYS A 1 102 ? 21.840 -4.328 -30.489 1.00 65.06 102 LYS A CA 1
ATOM 648 C C . LYS A 1 102 ? 21.181 -4.037 -31.839 1.00 65.06 102 LYS A C 1
ATOM 650 O O . LYS A 1 102 ? 21.336 -4.800 -32.785 1.00 65.06 102 LYS A O 1
ATOM 655 N N . GLU A 1 103 ? 20.409 -2.968 -31.936 1.00 56.19 103 GLU A N 1
ATOM 656 C CA . GLU A 1 103 ? 19.839 -2.536 -33.199 1.00 56.19 103 GLU A CA 1
ATOM 657 C C . GLU A 1 103 ? 20.887 -1.702 -33.933 1.00 56.19 103 GLU A C 1
ATOM 659 O O . GLU A 1 103 ? 21.484 -0.769 -33.387 1.00 56.19 103 GLU A O 1
ATOM 664 N N . LYS A 1 104 ? 21.160 -2.081 -35.184 1.00 55.56 104 LYS A N 1
ATOM 665 C CA . LYS A 1 104 ? 21.958 -1.274 -36.106 1.00 55.56 104 LYS A CA 1
ATOM 666 C C . LYS A 1 104 ? 21.348 0.129 -36.157 1.00 55.56 104 LYS A C 1
ATOM 668 O O . LYS A 1 104 ? 20.290 0.297 -36.740 1.00 55.56 104 LYS A O 1
ATOM 673 N N . SER A 1 105 ? 22.036 1.097 -35.552 1.00 59.62 105 SER A N 1
ATOM 674 C CA . SER A 1 105 ? 21.922 2.545 -35.762 1.00 59.62 105 SER A CA 1
ATOM 675 C C . SER A 1 105 ? 20.571 3.040 -36.302 1.00 59.62 105 SER A C 1
ATOM 677 O O . SER A 1 105 ? 20.432 3.222 -37.511 1.00 59.62 105 SER A O 1
ATOM 679 N N . GLY A 1 106 ? 19.630 3.378 -35.417 1.00 61.78 106 GLY A N 1
ATOM 680 C CA . GLY A 1 106 ? 18.558 4.302 -35.792 1.00 61.78 106 GLY A CA 1
ATOM 681 C C . GLY A 1 106 ? 17.226 4.099 -35.093 1.00 61.78 106 GLY A C 1
ATOM 682 O O . GLY A 1 106 ? 16.281 3.675 -35.738 1.00 61.78 106 GLY A O 1
ATOM 683 N N . CYS A 1 107 ? 17.120 4.508 -33.828 1.00 50.41 107 CYS A N 1
ATOM 684 C CA . CYS A 1 107 ? 15.913 5.200 -33.373 1.00 50.41 107 CYS A CA 1
ATOM 685 C C . CYS A 1 107 ? 16.174 5.941 -32.053 1.00 50.41 107 CYS A C 1
ATOM 687 O O . CYS A 1 107 ? 16.209 5.341 -30.982 1.00 50.41 107 CYS A O 1
ATOM 689 N N . SER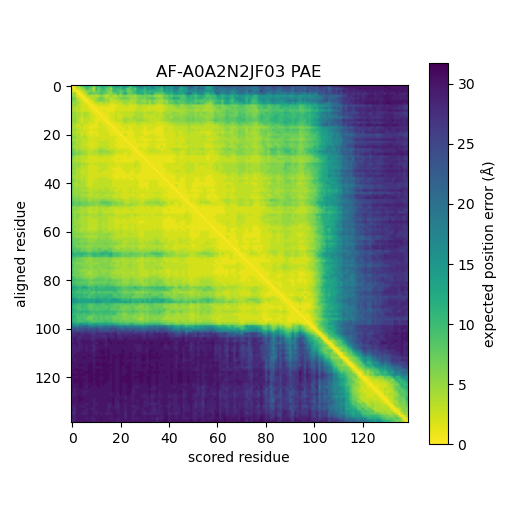 A 1 108 ? 16.341 7.266 -32.131 1.00 57.19 108 SER A N 1
ATOM 690 C CA . SER A 1 108 ? 16.111 8.159 -30.989 1.00 57.19 108 SER A CA 1
ATOM 691 C C . SER A 1 108 ? 14.605 8.297 -30.807 1.00 57.19 108 SER A C 1
ATOM 693 O O . SER A 1 108 ? 13.973 9.146 -31.431 1.00 57.19 108 SER A O 1
ATOM 695 N N . GLY A 1 109 ? 14.021 7.428 -29.990 1.00 51.31 109 GLY A N 1
ATOM 696 C CA . GLY A 1 109 ? 12.649 7.574 -29.520 1.00 51.31 109 GLY A CA 1
ATOM 697 C C . GLY A 1 109 ? 12.617 8.396 -28.239 1.00 51.31 109 GLY A C 1
ATOM 698 O O . GLY A 1 109 ? 12.551 7.831 -27.155 1.00 51.31 109 GLY A O 1
ATOM 699 N N . SER A 1 110 ? 12.666 9.724 -28.347 1.00 56.22 110 SER A N 1
ATOM 700 C CA . SER A 1 110 ? 12.170 10.590 -27.275 1.00 56.22 110 SER A CA 1
ATOM 701 C C . SER A 1 110 ? 10.686 10.810 -27.524 1.00 56.22 110 SER A C 1
ATOM 703 O O . SER A 1 110 ? 10.299 11.594 -28.388 1.00 56.22 110 SER A O 1
ATOM 705 N N . GLY A 1 111 ? 9.856 10.072 -26.791 1.00 58.44 111 GLY A N 1
ATOM 706 C CA . GLY A 1 111 ? 8.440 10.379 -26.683 1.00 58.44 111 GLY A CA 1
ATOM 707 C C . GLY A 1 111 ? 8.262 11.688 -25.921 1.00 58.44 111 GLY A C 1
ATOM 708 O O . GLY A 1 111 ? 8.459 11.717 -24.713 1.00 58.44 111 GLY A O 1
ATOM 709 N N . SER A 1 112 ? 7.868 12.737 -26.638 1.00 51.53 112 SER A N 1
ATOM 710 C CA . SER A 1 112 ? 7.172 13.901 -26.093 1.00 51.53 112 SER A CA 1
ATOM 711 C C . SER A 1 112 ? 6.177 14.396 -27.139 1.00 51.53 112 SER A C 1
ATOM 713 O O . SER A 1 112 ? 6.585 14.939 -28.158 1.00 51.53 112 SER A O 1
ATOM 715 N N . GLY A 1 113 ? 4.888 14.202 -26.854 1.00 53.53 113 GLY A N 1
ATOM 716 C CA . GLY A 1 113 ? 3.832 15.165 -27.173 1.00 53.53 113 GLY A CA 1
ATOM 717 C C . GLY A 1 113 ? 3.408 15.356 -28.634 1.00 53.53 113 GLY A C 1
ATOM 718 O O . GLY A 1 113 ? 4.108 15.959 -29.433 1.00 53.53 113 GLY A O 1
ATOM 719 N N . GLU A 1 114 ? 2.150 14.986 -28.883 1.00 48.34 114 GLU A N 1
ATOM 720 C CA . GLU A 1 114 ? 1.211 15.684 -29.777 1.00 48.34 114 GLU A CA 1
ATOM 721 C C . GLU A 1 114 ? 1.410 15.536 -31.300 1.00 48.34 114 GLU A C 1
ATOM 723 O O . GLU A 1 114 ? 2.078 16.316 -31.974 1.00 48.34 114 GLU A O 1
ATOM 728 N N . ALA A 1 115 ? 0.679 14.583 -31.888 1.00 55.69 115 ALA A N 1
ATOM 729 C CA . ALA A 1 115 ? 0.222 14.699 -33.273 1.00 55.69 115 ALA A CA 1
ATOM 730 C C . ALA A 1 115 ? -1.013 15.621 -33.302 1.00 55.69 115 ALA A C 1
ATOM 732 O O . ALA A 1 115 ? -2.014 15.296 -32.660 1.00 55.69 115 ALA A O 1
ATOM 733 N N . PRO A 1 116 ? -0.982 16.750 -34.042 1.00 51.69 116 PRO A N 1
ATOM 734 C CA . PRO A 1 116 ? -1.771 16.785 -35.276 1.00 51.69 116 PRO A CA 1
ATOM 735 C C . PRO A 1 116 ? -1.187 17.733 -36.347 1.00 51.69 116 PRO A C 1
ATOM 737 O O . PRO A 1 116 ? -1.337 18.949 -36.268 1.00 51.69 116 PRO A O 1
ATOM 740 N N . ILE A 1 117 ? -0.615 17.196 -37.431 1.00 57.59 117 ILE A N 1
ATOM 741 C CA . ILE A 1 117 ? -0.311 17.996 -38.645 1.00 57.59 117 ILE A CA 1
ATOM 742 C C . ILE A 1 117 ? -1.036 17.491 -39.899 1.00 57.59 117 ILE A C 1
ATOM 744 O O . ILE A 1 117 ? -0.755 17.925 -41.015 1.00 57.59 117 ILE A O 1
ATOM 748 N N . ALA A 1 118 ? -2.050 16.637 -39.728 1.00 54.84 118 ALA A N 1
ATOM 749 C CA . ALA A 1 118 ? -2.953 16.251 -40.816 1.00 54.84 118 ALA A CA 1
ATOM 750 C C . ALA A 1 118 ? -3.797 17.436 -41.348 1.00 54.84 118 ALA A C 1
ATOM 752 O O . ALA A 1 118 ? -4.379 17.347 -42.426 1.00 54.84 118 ALA A O 1
ATOM 753 N N . LEU A 1 119 ? -3.832 18.571 -40.635 1.00 52.34 119 LEU A N 1
ATOM 754 C CA . LEU A 1 119 ? -4.613 19.753 -41.011 1.00 52.34 119 LEU A CA 1
ATOM 755 C C . LEU A 1 119 ? -3.947 20.617 -42.106 1.00 52.34 119 LEU A C 1
ATOM 757 O O . LEU A 1 119 ? -4.623 21.407 -42.765 1.00 52.34 119 LEU A O 1
ATOM 761 N N . SER A 1 120 ? -2.645 20.447 -42.368 1.00 59.25 120 SER A N 1
ATOM 762 C CA . SER A 1 120 ? -1.902 21.324 -43.289 1.00 59.25 120 SER A CA 1
ATOM 763 C C . SER A 1 120 ? -2.199 21.069 -44.768 1.00 59.25 120 SER A C 1
ATOM 765 O O . SER A 1 120 ? -2.228 22.012 -45.556 1.00 59.25 120 SER A O 1
ATOM 767 N N . LEU A 1 121 ? -2.489 19.827 -45.168 1.00 60.03 121 LEU A N 1
ATOM 768 C CA . LEU A 1 121 ? -2.803 19.516 -46.570 1.00 60.03 121 LEU A CA 1
ATOM 769 C C . LEU A 1 121 ? -4.138 20.130 -47.012 1.00 60.03 121 LEU A C 1
ATOM 771 O O . LEU A 1 121 ? -4.241 20.623 -48.135 1.00 60.03 121 LEU A O 1
ATOM 775 N N . LEU A 1 122 ? -5.135 20.176 -46.123 1.00 64.88 122 LEU A N 1
ATOM 776 C CA . LEU A 1 122 ? -6.461 20.713 -46.440 1.00 64.88 122 LEU A CA 1
ATOM 777 C C . LEU A 1 122 ? -6.444 22.250 -46.519 1.00 64.88 122 LEU A C 1
ATOM 779 O O . LEU A 1 122 ? -7.051 22.822 -47.424 1.00 64.88 122 LEU A O 1
ATOM 783 N N . VAL A 1 123 ? -5.665 22.919 -45.656 1.00 66.62 123 VAL A N 1
ATOM 784 C CA . VAL A 1 123 ? -5.456 24.381 -45.707 1.00 66.62 123 VAL A CA 1
ATOM 785 C C . VAL A 1 123 ? -4.651 24.789 -46.943 1.00 66.62 123 VAL A C 1
ATOM 787 O O . VAL A 1 123 ? -5.020 25.750 -47.619 1.00 66.62 123 VAL A O 1
ATOM 790 N N . VAL A 1 124 ? -3.600 24.040 -47.300 1.00 69.38 124 VAL A N 1
ATOM 791 C CA . VAL A 1 124 ? -2.833 24.276 -48.537 1.00 69.38 124 VAL A CA 1
ATOM 792 C C . VAL A 1 124 ? -3.719 24.078 -49.769 1.00 69.38 124 VAL A C 1
ATOM 794 O O . VAL A 1 124 ? -3.686 24.905 -50.682 1.00 69.38 124 VAL A O 1
ATOM 797 N N . CYS A 1 125 ? -4.575 23.052 -49.776 1.00 68.31 125 CYS A N 1
ATOM 798 C CA . CYS A 1 125 ? -5.529 22.827 -50.859 1.00 68.31 125 CYS A CA 1
ATOM 799 C C . CYS A 1 125 ? -6.526 23.996 -50.990 1.00 68.31 125 CYS A C 1
ATOM 801 O O . CYS A 1 125 ? -6.698 24.539 -52.082 1.00 68.31 125 CYS A O 1
ATOM 803 N N . LEU A 1 126 ? -7.100 24.479 -49.879 1.00 70.69 126 LEU A N 1
ATOM 804 C CA . LEU A 1 126 ? -8.030 25.617 -49.884 1.00 70.69 126 LEU A CA 1
ATOM 805 C C . LEU A 1 126 ? -7.364 26.931 -50.340 1.00 70.69 126 LEU A C 1
ATOM 807 O O . LEU A 1 126 ? -7.967 27.711 -51.080 1.00 70.69 126 LEU A O 1
ATOM 811 N N . MET A 1 127 ? -6.113 27.175 -49.934 1.00 70.56 127 MET A N 1
ATOM 812 C CA . MET A 1 127 ? -5.328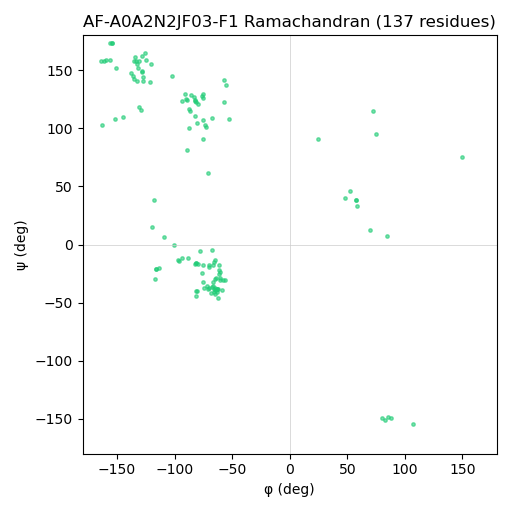 28.350 -50.339 1.00 70.56 127 MET A CA 1
ATOM 813 C C . MET A 1 127 ? -5.015 28.346 -51.843 1.00 70.56 127 MET A C 1
ATOM 815 O O . MET A 1 127 ? -5.104 29.385 -52.501 1.00 70.56 127 MET A O 1
ATOM 819 N N . LEU A 1 128 ? -4.682 27.180 -52.406 1.00 67.38 128 LEU A N 1
ATOM 820 C CA . LEU A 1 128 ? -4.413 27.029 -53.839 1.00 67.38 128 LEU A CA 1
ATOM 821 C C . LEU A 1 128 ? -5.687 27.184 -54.681 1.00 67.38 128 LEU A C 1
ATOM 823 O O . LEU A 1 128 ? -5.644 27.825 -55.733 1.00 67.38 128 LEU A O 1
ATOM 827 N N . VAL A 1 129 ? -6.830 26.685 -54.198 1.00 70.38 129 VAL A N 1
ATOM 828 C CA . VAL A 1 129 ? -8.131 26.876 -54.860 1.00 70.38 129 VAL A CA 1
ATOM 829 C C . VAL A 1 129 ? -8.536 28.356 -54.859 1.00 70.38 129 VAL A C 1
ATOM 831 O O . VAL A 1 129 ? -8.933 28.881 -55.898 1.00 70.38 129 VAL A O 1
ATOM 834 N N . ARG A 1 130 ? -8.347 29.080 -53.745 1.00 67.25 130 ARG A N 1
ATOM 835 C CA . ARG A 1 130 ? -8.646 30.525 -53.669 1.00 67.25 130 ARG A CA 1
ATOM 836 C C . ARG A 1 130 ? -7.794 31.368 -54.624 1.00 67.25 130 ARG A C 1
ATOM 838 O O . ARG A 1 130 ? -8.319 32.285 -55.250 1.00 67.25 130 ARG A O 1
ATOM 845 N N . ARG A 1 131 ? -6.509 31.034 -54.799 1.00 61.03 131 ARG A N 1
ATOM 846 C CA . ARG A 1 131 ? -5.620 31.715 -55.763 1.00 61.03 131 ARG A CA 1
ATOM 847 C C . ARG A 1 131 ? -6.020 31.482 -57.223 1.00 61.03 131 ARG A C 1
ATOM 849 O O . ARG A 1 131 ? -5.828 32.371 -58.044 1.00 61.03 131 ARG A O 1
ATOM 856 N N . ARG A 1 132 ? -6.586 30.316 -57.556 1.00 59.09 132 ARG A N 1
ATOM 857 C CA . ARG A 1 132 ? -7.089 30.025 -58.911 1.00 59.09 132 ARG A CA 1
ATOM 858 C C . ARG A 1 132 ? -8.373 30.788 -59.238 1.00 59.09 132 ARG A C 1
ATOM 860 O O . ARG A 1 132 ? -8.521 31.224 -60.371 1.00 59.09 132 ARG A O 1
ATOM 867 N N . ILE A 1 133 ? -9.259 30.987 -58.260 1.00 60.41 133 ILE A N 1
ATOM 868 C CA . ILE A 1 133 ? -10.518 31.728 -58.455 1.00 60.41 133 ILE A CA 1
ATOM 869 C C . ILE A 1 133 ? -10.255 33.233 -58.639 1.00 60.41 133 ILE A C 1
ATOM 871 O O . ILE A 1 133 ? -10.877 33.854 -59.494 1.00 60.41 133 ILE A O 1
ATOM 875 N N . ALA A 1 134 ? -9.291 33.808 -57.911 1.00 56.75 134 ALA A N 1
ATOM 876 C CA . ALA A 1 134 ? -8.931 35.225 -58.049 1.00 56.75 134 ALA A CA 1
ATOM 877 C C . ALA A 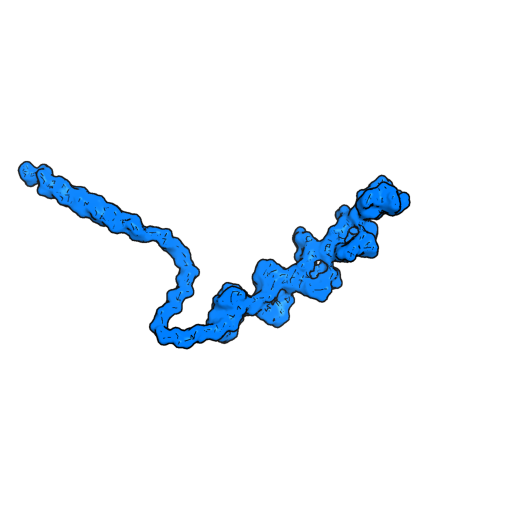1 134 ? -8.358 35.580 -59.439 1.00 56.75 134 ALA A C 1
ATOM 879 O O . ALA A 1 134 ? -8.561 36.689 -59.916 1.00 56.75 134 ALA A O 1
ATOM 880 N N . ALA A 1 135 ? -7.704 34.633 -60.120 1.00 57.00 135 ALA A N 1
ATOM 881 C CA . ALA A 1 135 ? -7.133 34.844 -61.453 1.00 57.00 135 ALA A CA 1
ATOM 882 C C . ALA A 1 135 ? -8.166 34.810 -62.602 1.00 57.00 135 ALA A C 1
ATOM 884 O O . ALA A 1 135 ? -7.798 35.053 -63.747 1.00 57.00 135 ALA A O 1
ATOM 885 N N . LEU A 1 136 ? -9.437 34.489 -62.324 1.00 54.81 136 LEU A N 1
ATOM 886 C CA . LEU A 1 136 ? -10.519 34.448 -63.321 1.00 54.81 136 LEU A CA 1
ATOM 887 C C . LEU A 1 136 ? -11.425 35.692 -63.293 1.00 54.81 136 LEU A C 1
ATOM 889 O O . LEU A 1 136 ? -12.363 35.758 -64.081 1.00 54.81 136 LEU A O 1
ATOM 893 N N . HIS A 1 137 ? -11.178 36.658 -62.399 1.00 51.28 137 HIS A N 1
ATOM 894 C CA . HIS A 1 137 ? -12.031 37.846 -62.231 1.00 51.28 137 HIS A CA 1
ATOM 895 C C . HIS A 1 137 ? -11.399 39.161 -62.727 1.00 51.28 137 HIS A C 1
ATOM 897 O O . HIS A 1 137 ? -11.986 40.219 -62.537 1.00 51.28 137 HIS A O 1
ATOM 903 N N . GLU A 1 138 ? -10.231 39.108 -63.375 1.00 53.72 138 GLU A N 1
ATOM 904 C CA . GLU A 1 138 ? -9.580 40.272 -64.010 1.00 53.72 138 GLU A CA 1
ATOM 905 C C . GLU A 1 138 ? -9.434 40.091 -65.535 1.00 53.72 138 GLU A C 1
ATOM 907 O O . GLU A 1 138 ? -8.406 40.433 -66.120 1.00 53.72 138 GLU A O 1
ATOM 912 N N . GLY A 1 139 ? -10.456 39.498 -66.164 1.00 48.25 139 GLY A N 1
ATOM 913 C CA . GLY A 1 139 ? -10.659 39.486 -67.617 1.00 48.25 139 GLY A CA 1
ATOM 914 C C . GLY A 1 139 ? -11.783 40.429 -68.011 1.00 48.25 139 GLY A C 1
ATOM 915 O O . GLY A 1 139 ? -12.841 40.355 -67.347 1.00 48.25 139 GLY A O 1
#